Protein AF-A0A7C5NXS5-F1 (afdb_monomer)

pLDDT: mean 87.02, std 11.23, range [49.09, 97.56]

Radius of gyration: 22.2 Å; Cα contacts (8 Å, |Δi|>4): 51; chains: 1; bounding box: 44×47×60 Å

Secondary structure (DSSP, 8-state):
----SHHHHHHHHHHHHHHHHHHHHHHHHHHHHHHHSPSHHHHHHHHHHTTT----GGGEEEETTEEEEEEHHHHHHHHHHHHHHHHHHHH-TT--SPPPHHHHHHHHHHHHHHHHHHHHHHHT-

Structure (mmCIF, N/CA/C/O backbone):
data_AF-A0A7C5NXS5-F1
#
_entry.id   AF-A0A7C5NXS5-F1
#
loop_
_atom_site.group_PDB
_atom_site.id
_atom_site.type_symbol
_atom_site.label_atom_id
_atom_site.label_alt_id
_atom_site.label_comp_id
_atom_site.label_asym_id
_atom_site.label_entity_id
_atom_site.label_seq_id
_atom_site.pdbx_PDB_ins_code
_atom_site.Cartn_x
_atom_site.Cartn_y
_atom_site.Cartn_z
_atom_site.occupancy
_atom_site.B_iso_or_equiv
_atom_site.auth_seq_id
_atom_site.auth_comp_id
_atom_site.auth_asym_id
_atom_site.auth_atom_id
_atom_site.pdbx_PDB_model_num
ATOM 1 N N . MET A 1 1 ? -25.130 28.687 36.655 1.00 49.09 1 MET A N 1
ATOM 2 C CA . MET A 1 1 ? -25.558 29.403 35.433 1.00 49.09 1 MET A CA 1
ATOM 3 C C . MET A 1 1 ? -24.454 30.422 35.159 1.00 49.09 1 MET A C 1
ATOM 5 O O . MET A 1 1 ? -24.277 31.249 36.031 1.00 49.09 1 MET A O 1
ATOM 9 N N . THR A 1 2 ? -23.578 30.409 34.153 1.00 57.69 2 THR A N 1
ATOM 10 C CA . THR A 1 2 ? -23.389 29.659 32.896 1.00 57.69 2 THR A CA 1
ATOM 11 C C . THR A 1 2 ? -22.065 30.193 32.305 1.00 57.69 2 THR A C 1
ATOM 13 O O . THR A 1 2 ? -22.095 31.290 31.772 1.00 57.69 2 THR A O 1
ATOM 16 N N . ASP A 1 3 ? -20.943 29.460 32.377 1.00 57.03 3 ASP A N 1
ATOM 17 C CA . ASP A 1 3 ? -19.642 29.866 31.771 1.00 57.03 3 ASP A CA 1
ATOM 18 C C . ASP A 1 3 ? -18.969 28.732 30.958 1.00 57.03 3 ASP A C 1
ATOM 20 O O . ASP A 1 3 ? -17.757 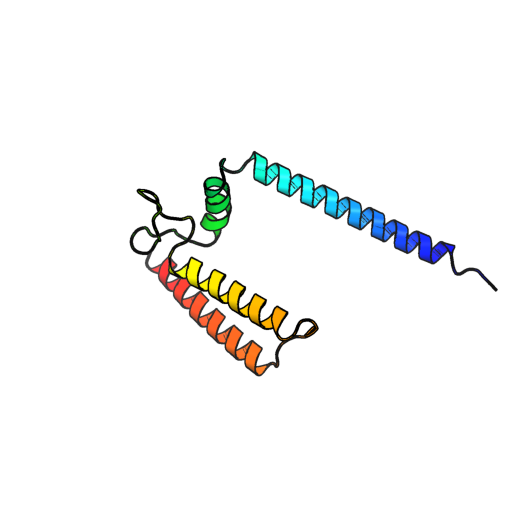28.687 30.762 1.00 57.03 3 ASP A O 1
ATOM 24 N N . LEU A 1 4 ? -19.758 27.784 30.438 1.00 61.31 4 LEU A N 1
ATOM 25 C CA . LEU A 1 4 ? -19.256 26.673 29.612 1.00 61.31 4 LEU A CA 1
ATOM 26 C C . LEU A 1 4 ? -19.162 26.882 28.070 1.00 61.31 4 LEU A C 1
ATOM 28 O O . LEU A 1 4 ? -18.753 25.925 27.411 1.00 61.31 4 LEU A O 1
ATOM 32 N N . PRO A 1 5 ? -19.474 28.036 27.427 1.00 60.88 5 PRO A N 1
ATOM 33 C CA . PRO A 1 5 ? -19.411 28.123 25.960 1.00 60.88 5 PRO A CA 1
ATOM 34 C C . PRO A 1 5 ? -18.049 28.559 25.378 1.00 60.88 5 PRO A C 1
ATOM 36 O O . PRO A 1 5 ? -17.712 28.152 24.264 1.00 60.88 5 PRO A O 1
ATOM 39 N N . GLU A 1 6 ? -17.247 29.374 26.075 1.00 63.47 6 GLU A N 1
ATOM 40 C CA . GLU A 1 6 ? -16.066 30.015 25.461 1.00 63.47 6 GLU A CA 1
ATOM 41 C C . GLU A 1 6 ? -14.826 29.099 25.417 1.00 63.47 6 GLU A C 1
ATOM 43 O O . GLU A 1 6 ? -14.160 28.977 24.383 1.00 63.47 6 GLU A O 1
ATOM 48 N N . THR A 1 7 ? -14.556 28.370 26.505 1.00 65.06 7 THR A N 1
ATOM 49 C CA . THR A 1 7 ? -13.435 27.414 26.603 1.00 65.06 7 THR A CA 1
ATOM 50 C C . THR A 1 7 ? -13.611 26.234 25.643 1.00 65.06 7 THR A C 1
ATOM 52 O O . THR A 1 7 ? -12.666 25.831 24.959 1.00 65.06 7 THR A O 1
ATOM 55 N N . GLN A 1 8 ? -14.846 25.736 25.511 1.00 64.88 8 GLN A N 1
ATOM 56 C CA . GLN A 1 8 ? -15.207 24.678 24.568 1.00 64.88 8 GLN A CA 1
ATOM 57 C C . GLN A 1 8 ? -15.047 25.134 23.105 1.00 64.88 8 GLN A C 1
ATOM 59 O O . GLN A 1 8 ? -14.559 24.370 22.270 1.00 64.88 8 GLN A O 1
ATOM 64 N N . ASN A 1 9 ? -15.394 26.386 22.786 1.00 62.59 9 ASN A N 1
ATOM 65 C CA . ASN A 1 9 ? -15.229 26.946 21.441 1.00 62.59 9 ASN A CA 1
ATOM 66 C C . ASN A 1 9 ? -13.759 27.181 21.062 1.00 62.59 9 ASN A C 1
ATOM 68 O O . ASN A 1 9 ? -13.380 26.887 19.927 1.00 62.59 9 ASN A O 1
ATOM 72 N N . ARG A 1 10 ? -12.905 27.634 21.992 1.00 63.09 10 ARG A N 1
ATOM 73 C CA . ARG A 1 10 ? -11.456 27.779 21.746 1.00 63.09 10 ARG A CA 1
ATOM 74 C C . ARG A 1 10 ? -10.778 26.440 21.453 1.00 63.09 10 ARG A C 1
ATOM 76 O O . ARG A 1 10 ? -10.019 26.352 20.491 1.00 63.09 10 ARG A O 1
ATOM 83 N N . ALA A 1 11 ? -11.101 25.389 22.211 1.00 61.94 11 ALA A N 1
ATOM 84 C CA . ALA A 1 11 ? -10.567 24.044 21.979 1.00 61.94 11 ALA A CA 1
ATOM 85 C C . ALA A 1 11 ? -11.025 23.455 20.628 1.00 61.94 11 ALA A C 1
ATOM 87 O O . ALA A 1 11 ? -10.221 22.885 19.889 1.00 61.94 11 ALA A O 1
ATOM 88 N N . ARG A 1 12 ? -12.300 23.651 20.252 1.00 63.34 12 ARG A N 1
ATOM 89 C CA . ARG A 1 12 ? -12.833 23.227 18.942 1.00 63.34 12 ARG A CA 1
ATOM 90 C C . ARG A 1 12 ? -12.240 24.025 17.776 1.00 63.34 12 ARG A C 1
ATOM 92 O O . ARG A 1 12 ? -11.960 23.440 16.734 1.00 63.34 12 ARG A O 1
ATOM 99 N N . SER A 1 13 ? -12.021 25.330 17.946 1.00 64.44 13 SER A N 1
ATOM 100 C CA . SER A 1 13 ? -11.363 26.201 16.960 1.00 64.44 13 SER A CA 1
ATOM 101 C C . SER A 1 13 ? -9.901 25.800 16.731 1.00 64.44 13 SER A C 1
ATOM 103 O O . SER A 1 13 ? -9.483 25.629 15.585 1.00 64.44 13 SER A O 1
ATOM 105 N N . ALA A 1 14 ? -9.152 25.550 17.811 1.00 67.19 14 ALA A N 1
ATOM 106 C CA . ALA A 1 14 ? -7.769 25.081 17.743 1.00 67.19 14 ALA A CA 1
ATOM 107 C C . ALA A 1 14 ? -7.660 23.714 17.039 1.00 67.19 14 ALA A C 1
ATOM 109 O O . ALA A 1 14 ? -6.824 23.540 16.152 1.00 67.19 14 ALA A O 1
ATOM 110 N N . GLY A 1 15 ? -8.559 22.772 17.354 1.00 73.69 15 GLY A N 1
ATOM 111 C CA . GLY A 1 15 ? -8.635 21.477 16.668 1.00 73.69 15 GLY A CA 1
ATOM 112 C C . GLY A 1 15 ? -9.000 21.598 15.184 1.00 73.69 15 GLY A C 1
ATOM 113 O O . GLY A 1 15 ? -8.430 20.902 14.348 1.00 73.69 15 GLY A O 1
ATOM 114 N N . ARG A 1 16 ? -9.894 22.529 14.833 1.00 81.88 16 ARG A N 1
ATOM 115 C CA . ARG A 1 16 ? -10.324 22.769 13.449 1.00 81.88 16 ARG A CA 1
ATOM 116 C C . ARG A 1 16 ? -9.232 23.428 12.602 1.00 81.88 16 ARG A C 1
ATOM 118 O O . ARG A 1 16 ? -9.059 23.040 11.452 1.00 81.88 16 ARG A O 1
ATOM 125 N N . GLY A 1 17 ? -8.463 24.364 13.161 1.00 85.62 17 GLY A N 1
ATOM 126 C CA . GLY A 1 17 ? -7.296 24.949 12.489 1.00 85.62 17 GLY A CA 1
ATOM 127 C C . GLY A 1 17 ? -6.218 23.905 12.181 1.00 85.62 17 GLY A C 1
ATOM 128 O O . GLY A 1 17 ? -5.719 23.843 11.060 1.00 85.62 17 GLY A O 1
ATOM 129 N N . TRP A 1 18 ? -5.933 23.019 13.139 1.00 90.81 18 TRP A N 1
ATOM 130 C CA . TRP A 1 18 ? -5.002 21.900 12.962 1.00 90.81 18 TRP A CA 1
ATOM 131 C C . TRP A 1 18 ? -5.470 20.903 11.891 1.00 90.81 18 TRP A C 1
ATOM 133 O O . TRP A 1 18 ? -4.692 20.502 11.029 1.00 90.81 18 TRP A O 1
ATOM 143 N N . GLN A 1 19 ? -6.757 20.544 11.897 1.00 90.88 19 GLN A N 1
ATOM 144 C CA . GLN A 1 19 ? -7.352 19.667 10.882 1.00 90.88 19 GLN A CA 1
ATOM 145 C C . GLN A 1 19 ? -7.271 20.266 9.474 1.00 90.88 19 GLN A C 1
ATOM 147 O O . GLN A 1 19 ? -6.924 19.559 8.530 1.00 90.88 19 GLN A O 1
ATOM 152 N N . ILE A 1 20 ? -7.557 21.565 9.333 1.00 93.12 20 ILE A N 1
ATOM 153 C CA . ILE A 1 20 ? -7.429 22.274 8.054 1.00 93.12 20 ILE A CA 1
ATOM 154 C C . ILE A 1 20 ? -5.964 22.288 7.610 1.00 93.12 20 ILE A C 1
ATOM 156 O O . ILE A 1 20 ? -5.685 21.971 6.458 1.00 93.12 20 ILE A O 1
ATOM 160 N N . GLY A 1 21 ? -5.031 22.575 8.523 1.00 94.25 21 GLY A N 1
ATOM 161 C CA . GLY A 1 21 ? -3.595 22.525 8.246 1.00 94.25 21 GLY A CA 1
ATOM 162 C C . GLY A 1 21 ? -3.146 21.158 7.719 1.00 94.25 21 GLY A C 1
ATOM 163 O O . GLY A 1 21 ? -2.526 21.088 6.660 1.00 94.25 21 GLY A O 1
ATOM 164 N N . ILE A 1 22 ? -3.530 20.066 8.393 1.00 95.50 22 ILE A N 1
ATOM 165 C CA . ILE A 1 22 ? -3.255 18.693 7.932 1.00 95.50 22 ILE A CA 1
ATOM 166 C C . ILE A 1 22 ? -3.863 18.444 6.550 1.00 95.50 22 ILE A C 1
ATOM 168 O O . ILE A 1 22 ? -3.190 17.897 5.678 1.00 95.50 22 ILE A O 1
ATOM 172 N N . GLY A 1 23 ? -5.118 18.846 6.338 1.00 96.44 23 GLY A N 1
ATOM 173 C CA . GLY A 1 23 ? -5.803 18.666 5.060 1.00 96.44 23 GLY A CA 1
ATOM 174 C C . GLY A 1 23 ? -5.087 19.374 3.909 1.00 96.44 23 GLY A C 1
ATOM 175 O O . GLY A 1 23 ? -4.875 18.775 2.856 1.00 96.44 23 GLY A O 1
ATOM 176 N N . VAL A 1 24 ? -4.652 20.618 4.125 1.00 96.88 24 VAL A N 1
ATOM 177 C CA . VAL A 1 24 ? -3.901 21.401 3.133 1.00 96.88 24 VAL A CA 1
ATOM 178 C C . VAL A 1 24 ? -2.562 20.743 2.813 1.00 96.88 24 VAL A C 1
ATOM 180 O O . VAL A 1 24 ? -2.237 20.574 1.639 1.00 96.88 24 VAL A O 1
ATOM 183 N N . VAL A 1 25 ? -1.806 20.323 3.830 1.00 97.06 25 VAL A N 1
ATOM 184 C CA . VAL A 1 25 ? -0.517 19.643 3.627 1.00 97.06 25 VAL A CA 1
ATOM 185 C C . VAL A 1 25 ? -0.706 18.328 2.867 1.00 97.06 25 VAL A C 1
ATOM 187 O O . VAL A 1 25 ? 0.009 18.075 1.901 1.00 97.06 25 VAL A O 1
ATOM 190 N N . ALA A 1 26 ? -1.695 17.512 3.240 1.00 96.50 26 ALA A N 1
ATOM 191 C CA . ALA A 1 26 ? -1.984 16.251 2.560 1.00 96.50 26 ALA A CA 1
ATOM 192 C C . ALA A 1 26 ? -2.352 16.459 1.081 1.00 96.50 26 ALA A C 1
ATOM 194 O O . ALA A 1 26 ? -1.860 15.734 0.213 1.00 96.50 26 ALA A O 1
ATOM 195 N N . LEU A 1 27 ? -3.169 17.473 0.777 1.00 97.44 27 LEU A N 1
ATOM 196 C CA . LEU A 1 27 ? -3.521 17.838 -0.596 1.00 97.44 27 LEU A CA 1
ATOM 197 C C . LEU A 1 27 ? -2.307 18.330 -1.387 1.00 97.44 27 LEU A C 1
ATOM 199 O O . LEU A 1 27 ? -2.119 17.901 -2.523 1.00 97.44 27 LEU A O 1
ATOM 203 N N . ALA A 1 28 ? -1.463 19.174 -0.790 1.00 97.56 28 ALA A N 1
ATOM 204 C CA . ALA A 1 28 ? -0.249 19.669 -1.432 1.00 97.56 28 ALA A CA 1
ATOM 205 C C . ALA A 1 28 ? 0.722 18.527 -1.760 1.00 97.56 28 ALA A C 1
ATOM 207 O O . ALA A 1 28 ? 1.197 18.434 -2.890 1.00 97.56 28 ALA A O 1
ATOM 208 N N . LEU A 1 29 ? 0.960 17.614 -0.812 1.00 97.06 29 LEU A N 1
ATOM 209 C CA . LEU A 1 29 ? 1.806 16.436 -1.024 1.00 97.06 29 LEU A CA 1
ATOM 210 C C . LEU A 1 29 ? 1.234 15.510 -2.101 1.00 97.06 29 LEU A C 1
ATOM 212 O O . LEU A 1 29 ? 1.974 15.036 -2.959 1.00 97.06 29 LEU A O 1
ATOM 216 N N . THR A 1 30 ? -0.082 15.288 -2.094 1.00 94.75 30 THR A N 1
ATOM 217 C CA . THR A 1 30 ? -0.755 14.460 -3.106 1.00 94.75 30 THR A CA 1
ATOM 218 C C . THR A 1 30 ? -0.663 15.100 -4.491 1.00 94.75 30 THR A C 1
ATOM 220 O O . THR A 1 30 ? -0.328 14.424 -5.461 1.00 94.75 30 THR A O 1
ATOM 223 N N . GLY A 1 31 ? -0.911 16.408 -4.594 1.00 95.75 31 GLY A N 1
ATOM 224 C CA . GLY A 1 31 ? -0.794 17.158 -5.844 1.00 95.75 31 GLY A CA 1
ATOM 225 C C . GLY A 1 31 ? 0.635 17.160 -6.381 1.00 95.75 31 GLY A C 1
ATOM 226 O O . GLY A 1 31 ? 0.846 16.904 -7.565 1.00 95.75 31 GLY A O 1
ATOM 227 N N . LEU A 1 32 ? 1.620 17.356 -5.502 1.00 96.38 32 LEU A N 1
ATOM 228 C CA . LEU A 1 32 ? 3.034 17.288 -5.855 1.00 96.38 32 LEU A CA 1
ATOM 229 C C . LEU A 1 32 ? 3.418 15.889 -6.348 1.00 96.38 32 LEU A C 1
ATOM 231 O O . LEU A 1 32 ? 4.043 15.759 -7.397 1.00 96.38 32 LEU A O 1
ATOM 235 N N . TRP A 1 33 ? 2.993 14.835 -5.647 1.00 95.19 33 TRP A N 1
ATOM 236 C CA . TRP A 1 33 ? 3.220 13.457 -6.077 1.00 95.19 33 TRP A CA 1
ATOM 237 C C . TRP A 1 33 ? 2.593 13.187 -7.449 1.00 95.19 33 TRP A C 1
ATOM 239 O O . TRP A 1 33 ? 3.249 12.621 -8.320 1.00 95.19 33 TRP A O 1
ATOM 249 N N . LEU A 1 34 ? 1.360 13.644 -7.695 1.00 93.38 34 LEU A N 1
ATOM 250 C CA . LEU A 1 34 ? 0.691 13.507 -8.993 1.00 93.38 34 LEU A CA 1
ATOM 251 C C . LEU A 1 34 ? 1.392 14.285 -10.114 1.00 93.38 34 LEU A C 1
ATOM 253 O O . LEU A 1 34 ? 1.395 13.812 -11.250 1.00 93.38 34 LEU A O 1
ATOM 257 N N . ALA A 1 35 ? 1.994 15.435 -9.817 1.00 93.75 35 ALA A N 1
ATOM 258 C CA . ALA A 1 35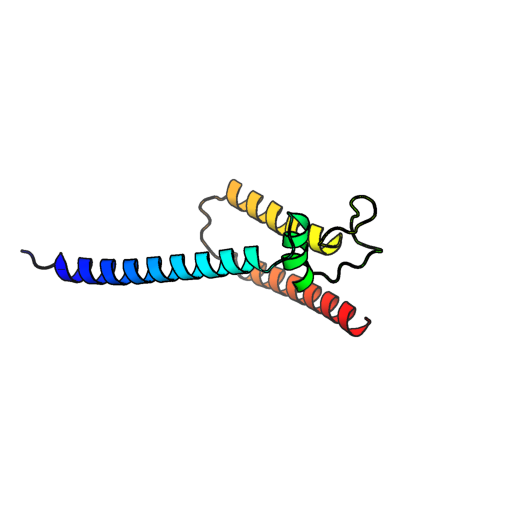 ? 2.741 16.222 -10.794 1.00 93.75 35 ALA A CA 1
ATOM 259 C C . ALA A 1 35 ? 4.115 15.611 -11.122 1.00 93.75 35 ALA A C 1
ATOM 261 O O . ALA A 1 35 ? 4.537 15.647 -12.273 1.00 93.75 35 ALA A O 1
ATOM 262 N N . LEU A 1 36 ? 4.798 15.036 -10.124 1.00 94.25 36 LEU A N 1
ATOM 263 C CA . LEU A 1 36 ? 6.171 14.533 -10.263 1.00 94.25 36 LEU A CA 1
ATOM 264 C C . LEU A 1 36 ? 6.270 13.063 -10.691 1.00 94.25 36 LEU A C 1
ATOM 266 O O . LEU A 1 36 ? 7.324 12.628 -11.145 1.00 94.25 36 LEU A O 1
ATOM 270 N N . THR A 1 37 ? 5.208 12.271 -10.539 1.00 93.00 37 THR A N 1
ATOM 271 C CA . THR A 1 37 ? 5.216 10.858 -10.957 1.00 93.00 37 THR A CA 1
ATOM 272 C C . THR A 1 37 ? 4.889 10.684 -12.444 1.00 93.00 37 THR A C 1
ATOM 274 O O . THR A 1 37 ? 4.235 11.552 -13.031 1.00 93.00 37 THR A O 1
ATOM 277 N N . PRO A 1 38 ? 5.266 9.550 -13.068 1.00 90.38 38 PRO A N 1
ATOM 278 C CA . PRO A 1 38 ? 4.978 9.278 -14.474 1.00 90.38 38 PRO A CA 1
ATOM 279 C C . PRO A 1 38 ? 3.500 9.479 -14.832 1.00 90.38 38 PRO A C 1
ATOM 281 O O . PRO A 1 38 ? 2.602 9.243 -14.019 1.00 90.38 38 PRO A O 1
ATOM 284 N N . GLY A 1 39 ? 3.247 9.968 -16.045 1.00 91.56 39 GLY A N 1
ATOM 285 C CA . GLY A 1 39 ? 1.897 10.243 -16.533 1.00 91.56 39 GLY A CA 1
ATOM 286 C C . GLY A 1 39 ? 1.064 8.978 -16.764 1.00 91.56 39 GLY A C 1
ATOM 287 O O . GLY A 1 39 ? 1.582 7.869 -16.879 1.00 91.56 39 GLY A O 1
ATOM 288 N N . GLY A 1 40 ? -0.253 9.162 -16.873 1.00 92.25 40 GLY A N 1
ATOM 289 C CA . GLY A 1 40 ? -1.202 8.086 -17.166 1.00 92.25 40 GLY A CA 1
ATOM 290 C C . GLY A 1 40 ? -1.486 7.152 -15.985 1.00 92.25 40 GLY A C 1
ATOM 291 O O . GLY A 1 40 ? -0.741 7.088 -15.011 1.00 92.25 40 GLY A O 1
ATOM 292 N N . LEU A 1 41 ? -2.586 6.397 -16.080 1.00 91.19 41 LEU A N 1
ATOM 293 C CA . LEU A 1 41 ? -3.051 5.514 -15.001 1.00 91.19 41 LEU A CA 1
ATOM 294 C C . LEU A 1 41 ? -1.986 4.488 -14.588 1.00 91.19 41 LEU A C 1
ATOM 296 O O . LEU A 1 41 ? -1.771 4.230 -13.408 1.00 91.19 41 LEU A O 1
ATOM 300 N N . LEU A 1 42 ? -1.299 3.925 -15.578 1.00 91.56 42 LEU A N 1
ATOM 301 C CA . LEU A 1 42 ? -0.308 2.874 -15.372 1.00 91.56 42 LEU A CA 1
ATOM 302 C C . LEU A 1 42 ? 1.023 3.422 -14.882 1.00 91.56 42 LEU A C 1
ATOM 304 O O . LEU A 1 42 ? 1.660 2.765 -14.076 1.00 91.56 42 LEU A O 1
ATOM 308 N N . GLY A 1 43 ? 1.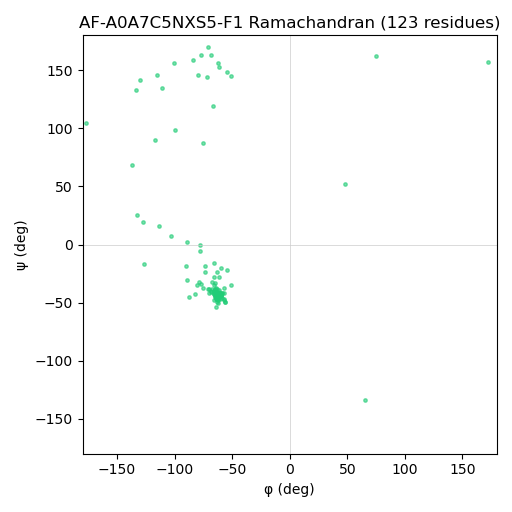398 4.640 -15.282 1.00 92.25 43 GLY A N 1
ATOM 309 C CA . GLY A 1 43 ? 2.577 5.310 -14.740 1.00 92.25 43 GLY A CA 1
ATOM 310 C C . GLY A 1 43 ? 2.420 5.627 -13.252 1.00 92.25 43 GLY A C 1
ATOM 311 O O . GLY A 1 43 ? 3.346 5.415 -12.471 1.00 92.25 43 GLY A O 1
ATOM 312 N N . LYS A 1 44 ? 1.218 6.043 -12.826 1.00 94.12 44 LYS A N 1
ATOM 313 C CA . LYS A 1 44 ? 0.896 6.191 -11.397 1.00 94.12 44 LYS A CA 1
ATOM 314 C C . LYS A 1 44 ? 0.891 4.849 -10.671 1.00 94.12 44 LYS A C 1
ATOM 316 O O . LYS A 1 44 ? 1.422 4.754 -9.570 1.00 94.12 44 LYS A O 1
ATOM 321 N N . ALA A 1 45 ? 0.315 3.816 -11.282 1.00 92.88 45 ALA A N 1
ATOM 322 C CA . ALA A 1 45 ? 0.293 2.482 -10.694 1.00 92.88 45 ALA A CA 1
ATOM 323 C C . ALA A 1 45 ? 1.705 1.883 -10.563 1.00 92.88 45 ALA A C 1
ATOM 325 O O . ALA A 1 45 ? 2.004 1.282 -9.536 1.00 92.88 45 ALA A O 1
ATOM 326 N N . ASP A 1 46 ? 2.588 2.110 -11.537 1.00 92.94 46 ASP A N 1
ATOM 327 C CA . ASP A 1 46 ? 4.003 1.729 -11.488 1.00 92.94 46 ASP A CA 1
ATOM 328 C C . ASP A 1 46 ? 4.742 2.488 -10.377 1.00 92.94 46 ASP A C 1
ATOM 330 O O . ASP A 1 46 ? 5.476 1.880 -9.600 1.00 92.94 46 ASP A O 1
ATOM 334 N N . ALA A 1 47 ? 4.482 3.791 -10.222 1.00 92.69 47 ALA A N 1
ATOM 335 C CA . ALA A 1 47 ? 5.066 4.603 -9.153 1.00 92.69 47 ALA A CA 1
ATOM 336 C C . ALA A 1 47 ? 4.659 4.153 -7.738 1.00 92.69 47 ALA A C 1
ATOM 338 O O . ALA A 1 47 ? 5.380 4.421 -6.781 1.00 92.69 47 ALA A O 1
ATOM 339 N N . ILE A 1 48 ? 3.521 3.471 -7.589 1.00 92.00 48 ILE A N 1
ATOM 340 C CA . ILE A 1 48 ? 3.113 2.847 -6.322 1.00 92.00 48 ILE A CA 1
ATOM 341 C C . ILE A 1 48 ? 3.689 1.426 -6.222 1.00 92.00 48 ILE A C 1
ATOM 343 O O . ILE A 1 48 ? 4.224 1.036 -5.185 1.00 92.00 48 ILE A O 1
ATOM 347 N N . GLY A 1 49 ? 3.586 0.647 -7.301 1.00 90.06 49 GLY A N 1
ATOM 348 C CA . GLY A 1 49 ? 3.937 -0.771 -7.343 1.00 90.06 49 GLY A CA 1
ATOM 349 C C . GLY A 1 49 ? 5.430 -1.051 -7.188 1.00 90.06 49 GLY A C 1
ATOM 350 O O . GLY A 1 49 ? 5.784 -2.053 -6.564 1.00 90.06 49 GLY A O 1
ATOM 351 N N . TYR A 1 50 ? 6.303 -0.159 -7.676 1.00 87.69 50 TYR A N 1
ATOM 352 C CA . TYR A 1 50 ? 7.756 -0.375 -7.629 1.00 87.69 50 TYR A CA 1
ATOM 353 C C . TYR A 1 50 ? 8.299 -0.507 -6.197 1.00 87.69 50 TYR A C 1
ATOM 355 O O . TYR A 1 50 ? 9.296 -1.189 -5.980 1.00 87.69 50 TYR A O 1
ATOM 363 N N . ALA A 1 51 ? 7.636 0.110 -5.211 1.00 87.25 51 ALA A N 1
ATOM 364 C CA . ALA A 1 51 ? 8.062 0.068 -3.814 1.00 87.25 51 ALA A CA 1
ATOM 365 C C . ALA A 1 51 ? 7.800 -1.291 -3.139 1.00 87.25 51 ALA A C 1
ATOM 367 O O . ALA A 1 51 ? 8.374 -1.580 -2.092 1.00 87.25 51 ALA A O 1
ATOM 368 N N . VAL A 1 52 ? 6.911 -2.115 -3.707 1.00 87.81 52 VAL A N 1
ATOM 369 C CA . VAL A 1 52 ? 6.413 -3.346 -3.065 1.00 87.81 52 VAL A CA 1
ATOM 370 C C . VAL A 1 52 ? 6.573 -4.595 -3.928 1.00 87.81 52 VAL A C 1
ATOM 372 O O . VAL A 1 52 ? 6.480 -5.711 -3.418 1.00 87.81 52 VAL A O 1
ATOM 375 N N . CYS A 1 53 ? 6.791 -4.442 -5.234 1.00 90.00 53 CYS A N 1
ATOM 376 C CA . CYS A 1 53 ? 6.898 -5.551 -6.165 1.00 90.00 53 CYS A CA 1
ATOM 377 C C . CYS A 1 53 ? 8.100 -5.381 -7.086 1.00 90.00 53 CYS A C 1
ATOM 379 O O . CYS A 1 53 ? 8.275 -4.348 -7.721 1.00 90.00 53 CYS A O 1
ATOM 381 N N . HIS A 1 54 ? 8.869 -6.457 -7.238 1.00 86.69 54 HIS A N 1
ATOM 382 C CA . HIS A 1 54 ? 9.996 -6.497 -8.165 1.00 86.69 54 HIS A CA 1
ATOM 383 C C . HIS A 1 54 ? 9.581 -6.688 -9.638 1.00 86.69 54 HIS A C 1
ATOM 385 O O . HIS A 1 54 ? 10.430 -6.672 -10.516 1.00 86.69 54 HIS A O 1
ATOM 391 N N . ARG A 1 55 ? 8.283 -6.902 -9.922 1.00 88.31 55 ARG A N 1
ATOM 392 C CA . ARG A 1 55 ? 7.727 -7.058 -11.285 1.00 88.31 55 ARG A CA 1
ATOM 393 C C . ARG A 1 55 ? 8.524 -8.044 -12.159 1.00 88.31 55 ARG A C 1
ATOM 395 O O . ARG A 1 55 ? 8.916 -7.744 -13.279 1.00 88.31 55 ARG A O 1
ATOM 402 N N . ILE A 1 56 ? 8.758 -9.249 -11.633 1.00 88.88 56 ILE A N 1
ATOM 403 C CA . ILE A 1 56 ? 9.449 -10.313 -12.378 1.00 88.88 56 ILE A CA 1
ATOM 404 C C . ILE A 1 56 ? 8.580 -10.754 -13.550 1.00 88.88 56 ILE A C 1
ATOM 406 O O . ILE A 1 56 ? 7.470 -11.251 -13.333 1.00 88.88 56 ILE A O 1
ATOM 410 N N . ASP A 1 57 ? 9.103 -10.598 -14.761 1.00 90.31 57 ASP A N 1
ATOM 411 C CA . ASP A 1 57 ? 8.356 -10.775 -16.004 1.00 90.31 57 ASP A CA 1
ATOM 412 C C . ASP A 1 57 ? 7.710 -12.167 -16.106 1.00 90.31 57 ASP A C 1
ATOM 414 O O . ASP A 1 57 ? 6.493 -12.266 -16.220 1.00 90.31 57 ASP A O 1
ATOM 418 N N . LEU A 1 58 ? 8.480 -13.236 -15.855 1.00 90.69 58 LEU A N 1
ATOM 419 C CA . LEU A 1 58 ? 8.034 -14.640 -15.933 1.00 90.69 58 LEU A CA 1
ATOM 420 C C . LEU A 1 58 ? 6.791 -14.982 -15.079 1.00 90.69 58 LEU A C 1
ATOM 422 O O . LEU A 1 58 ? 6.122 -15.982 -15.320 1.00 90.69 58 LEU A O 1
ATOM 426 N N . ARG A 1 59 ? 6.488 -14.188 -14.044 1.00 89.88 59 ARG A N 1
ATOM 427 C CA . ARG A 1 59 ? 5.368 -14.419 -13.108 1.00 89.88 59 ARG A CA 1
ATOM 428 C C . ARG A 1 59 ? 4.451 -13.207 -12.953 1.00 89.88 59 ARG A C 1
ATOM 430 O O . ARG A 1 59 ? 3.753 -13.071 -11.941 1.00 89.88 59 ARG A O 1
ATOM 437 N N . SER A 1 60 ? 4.496 -12.292 -13.910 1.00 93.81 60 SER A N 1
ATOM 438 C CA . SER A 1 60 ? 3.622 -11.126 -13.958 1.00 93.81 60 SER A CA 1
ATOM 439 C C . SER A 1 60 ? 2.477 -11.354 -14.933 1.00 93.81 60 SER A C 1
ATOM 441 O O . SER A 1 60 ? 2.555 -12.195 -15.819 1.00 93.81 60 SER A O 1
ATOM 443 N N . PHE A 1 61 ? 1.381 -10.631 -14.728 1.00 93.62 61 PHE A N 1
ATOM 444 C CA . PHE A 1 61 ? 0.344 -10.529 -15.748 1.00 93.62 61 PHE A CA 1
ATOM 445 C C . PHE A 1 61 ? 0.782 -9.508 -16.790 1.00 93.62 61 PHE A C 1
ATOM 447 O O . PHE A 1 61 ? 1.384 -8.498 -16.422 1.00 93.62 61 PHE A O 1
ATOM 454 N N . HIS A 1 62 ? 0.424 -9.717 -18.052 1.00 94.69 62 HIS A N 1
ATOM 455 C CA . HIS A 1 62 ? 0.784 -8.814 -19.143 1.00 94.69 62 HIS A CA 1
ATOM 456 C C . HIS A 1 62 ? -0.452 -8.171 -19.759 1.00 94.69 62 HIS A C 1
ATOM 458 O O . HIS A 1 62 ? -1.520 -8.776 -19.844 1.00 94.69 62 HIS A O 1
ATOM 464 N N . LEU A 1 63 ? -0.301 -6.920 -20.187 1.00 93.38 63 LEU A N 1
ATOM 465 C CA . LEU A 1 63 ? -1.276 -6.215 -21.008 1.00 93.38 63 LEU A CA 1
ATOM 466 C C . LEU A 1 63 ? -0.624 -5.890 -22.356 1.00 93.38 63 LEU A C 1
ATOM 468 O O . LEU A 1 63 ? 0.011 -4.846 -22.506 1.00 93.38 63 LEU A O 1
ATOM 472 N N . GLY A 1 64 ? -0.753 -6.806 -23.318 1.00 92.75 64 GLY A N 1
ATOM 473 C CA . GLY A 1 64 ? 0.077 -6.794 -24.526 1.00 92.75 64 GLY A CA 1
ATOM 474 C C . GLY A 1 64 ? 1.538 -7.062 -24.163 1.00 92.75 64 GLY A C 1
ATOM 475 O O . GLY A 1 64 ? 1.815 -7.926 -23.340 1.00 92.75 64 GLY A O 1
ATOM 476 N N . GLU A 1 65 ? 2.458 -6.267 -24.702 1.00 89.62 65 GLU A N 1
ATOM 477 C CA . GLU A 1 65 ? 3.910 -6.439 -24.507 1.00 89.62 65 GLU A CA 1
ATOM 478 C C . GLU A 1 65 ? 4.444 -5.935 -23.156 1.00 89.62 65 GLU A C 1
ATOM 480 O O . GLU A 1 65 ? 5.643 -5.998 -22.894 1.00 89.62 65 GLU A O 1
ATOM 485 N N . ARG A 1 66 ? 3.590 -5.384 -22.283 1.00 90.31 66 ARG A N 1
ATOM 486 C CA . ARG A 1 66 ? 4.032 -4.858 -20.983 1.00 90.31 66 ARG A CA 1
ATOM 487 C C . ARG A 1 66 ? 3.525 -5.709 -19.826 1.00 90.31 66 ARG A C 1
ATOM 489 O O . ARG A 1 66 ? 2.330 -5.989 -19.736 1.00 90.31 66 ARG A O 1
ATOM 496 N N . ALA A 1 67 ? 4.398 -6.007 -18.868 1.00 93.44 67 ALA A N 1
ATOM 497 C CA . ALA A 1 67 ? 3.978 -6.519 -17.566 1.00 93.44 67 ALA A CA 1
ATOM 498 C C . ALA A 1 67 ? 3.076 -5.494 -16.845 1.00 93.44 67 ALA A C 1
ATOM 500 O O . ALA A 1 67 ? 3.179 -4.289 -17.073 1.00 93.44 67 ALA A O 1
ATOM 501 N N . LEU A 1 68 ? 2.185 -5.933 -15.966 1.00 94.12 68 LEU A N 1
ATOM 502 C CA . LEU A 1 68 ? 1.424 -5.060 -15.075 1.00 94.12 68 LEU A CA 1
ATOM 503 C C . LEU A 1 68 ? 2.296 -4.581 -13.896 1.00 94.12 68 LEU A C 1
ATOM 505 O O . LEU A 1 68 ? 3.326 -5.194 -13.614 1.00 94.12 68 LEU A O 1
ATOM 509 N N . PRO A 1 69 ? 1.889 -3.512 -13.181 1.00 92.88 69 PRO A N 1
ATOM 510 C CA . PRO A 1 69 ? 2.669 -2.933 -12.078 1.00 92.88 69 PRO A CA 1
ATOM 511 C C . PRO A 1 69 ? 2.963 -3.894 -10.913 1.00 92.88 69 PRO A C 1
ATOM 513 O O . PRO A 1 69 ? 3.871 -3.654 -10.122 1.00 92.88 69 PRO A O 1
ATOM 516 N N . LEU A 1 70 ? 2.188 -4.976 -10.787 1.00 93.75 70 LEU A N 1
ATOM 517 C CA . LEU A 1 70 ? 2.327 -6.004 -9.759 1.00 93.75 70 LEU A CA 1
ATOM 518 C C . LEU A 1 70 ? 2.345 -7.393 -10.407 1.00 93.75 70 LEU A C 1
ATOM 520 O O . LEU A 1 70 ? 1.578 -7.671 -11.329 1.00 93.75 70 LEU A O 1
ATOM 524 N N . CYS A 1 71 ? 3.176 -8.293 -9.877 1.00 92.81 71 CYS A N 1
ATOM 525 C CA . CYS A 1 71 ? 3.189 -9.691 -10.301 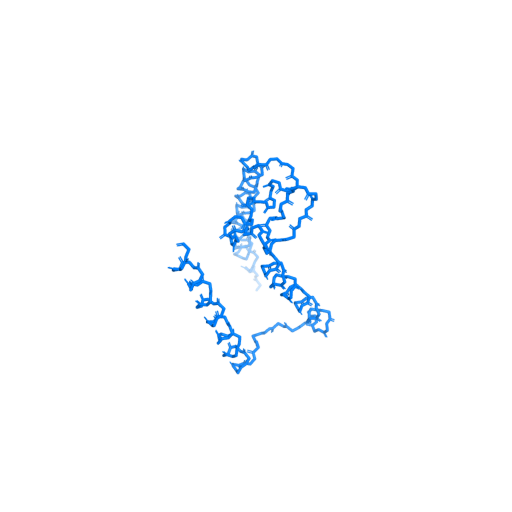1.00 92.81 71 CYS A CA 1
ATOM 526 C C . CYS A 1 71 ? 1.933 -10.443 -9.822 1.00 92.81 71 CYS A C 1
ATOM 528 O O . CYS A 1 71 ? 1.173 -9.947 -8.978 1.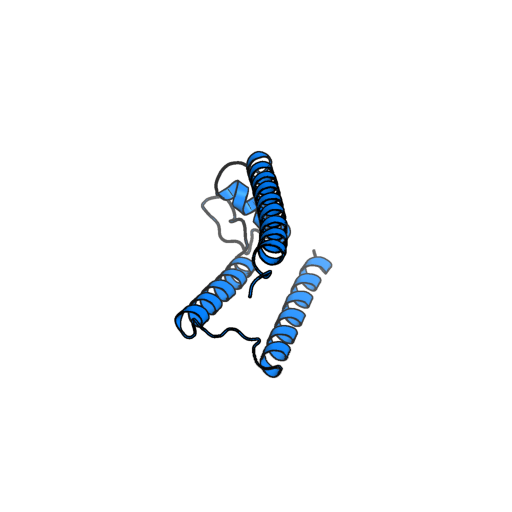00 92.81 71 CYS A O 1
ATOM 530 N N . ALA A 1 72 ? 1.728 -11.669 -10.313 1.00 92.38 72 ALA A N 1
ATOM 531 C CA . ALA A 1 72 ? 0.556 -12.474 -9.966 1.00 92.38 72 ALA A CA 1
ATOM 532 C C . ALA A 1 72 ? 0.417 -12.700 -8.447 1.00 92.38 72 ALA A C 1
ATOM 534 O O . ALA A 1 72 ? -0.682 -12.606 -7.899 1.00 92.38 72 ALA A O 1
ATOM 535 N N . ARG A 1 73 ? 1.541 -12.894 -7.740 1.00 89.69 73 ARG A N 1
ATOM 536 C CA . ARG A 1 73 ? 1.575 -13.065 -6.278 1.00 89.69 73 ARG A CA 1
ATOM 537 C C . ARG A 1 73 ? 1.096 -11.822 -5.527 1.00 89.69 73 ARG A C 1
ATOM 539 O O . ARG A 1 73 ? 0.214 -11.925 -4.677 1.00 89.69 73 ARG A O 1
ATOM 546 N N . CYS A 1 74 ? 1.686 -10.658 -5.811 1.00 91.25 74 CYS A N 1
ATOM 547 C CA . CYS A 1 74 ? 1.335 -9.410 -5.126 1.00 91.25 74 CYS A CA 1
ATOM 548 C C . CYS A 1 74 ? -0.119 -9.026 -5.420 1.00 91.25 74 CYS A C 1
ATOM 550 O O . CYS A 1 74 ? -0.853 -8.658 -4.507 1.00 91.25 74 CYS A O 1
ATOM 552 N N . THR A 1 75 ? -0.553 -9.205 -6.670 1.00 93.75 75 THR A N 1
ATOM 553 C CA . THR A 1 75 ? -1.948 -9.000 -7.076 1.00 93.75 75 THR A CA 1
ATOM 554 C C . THR A 1 75 ? -2.897 -9.879 -6.259 1.00 93.75 75 THR A C 1
ATOM 556 O O . THR A 1 75 ? -3.858 -9.370 -5.688 1.00 93.75 75 THR A O 1
ATOM 559 N N . GLY A 1 76 ? -2.596 -11.175 -6.119 1.00 92.94 76 GLY A N 1
ATOM 560 C CA . GLY A 1 76 ? -3.392 -12.097 -5.306 1.00 92.94 76 GLY A CA 1
ATOM 561 C C . GLY A 1 76 ? -3.463 -11.703 -3.828 1.00 92.94 76 GLY A C 1
ATOM 562 O O . GLY A 1 76 ? -4.542 -11.737 -3.240 1.00 92.94 76 GLY A O 1
ATOM 563 N N . MET A 1 77 ? -2.347 -11.266 -3.234 1.00 91.81 77 MET A N 1
ATOM 564 C CA . MET A 1 77 ? -2.304 -10.829 -1.833 1.00 91.81 77 MET A CA 1
ATOM 565 C C . MET A 1 77 ? -3.201 -9.609 -1.584 1.00 91.81 77 MET A C 1
ATOM 567 O O . MET A 1 77 ? -4.031 -9.629 -0.674 1.00 91.81 77 MET A O 1
ATOM 571 N N . TYR A 1 78 ? -3.069 -8.560 -2.403 1.00 92.69 78 TYR A N 1
ATOM 572 C CA . TYR A 1 78 ? -3.868 -7.344 -2.241 1.00 92.69 78 TYR A CA 1
ATOM 573 C C . TYR A 1 78 ? -5.346 -7.579 -2.557 1.00 92.69 78 TYR A C 1
ATOM 575 O O . TYR A 1 78 ? -6.204 -7.097 -1.821 1.00 92.69 78 TYR A O 1
ATOM 583 N N . LEU A 1 79 ? -5.663 -8.363 -3.593 1.00 95.50 79 LEU A N 1
ATOM 584 C CA . LEU A 1 79 ? -7.048 -8.738 -3.887 1.00 95.50 79 LEU A CA 1
ATOM 585 C C . LEU A 1 79 ? -7.655 -9.576 -2.761 1.00 95.50 79 LEU A C 1
ATOM 587 O O . LEU A 1 79 ? -8.780 -9.307 -2.353 1.00 95.50 79 LEU A O 1
ATOM 591 N N . GLY A 1 80 ? -6.918 -10.539 -2.205 1.00 94.88 80 GLY A N 1
ATOM 592 C CA . GLY A 1 80 ? -7.369 -11.328 -1.058 1.00 94.88 80 GLY A CA 1
ATOM 593 C C . GLY A 1 80 ? -7.670 -10.458 0.166 1.00 94.88 80 GLY A C 1
ATOM 594 O O . GLY A 1 80 ? -8.716 -10.621 0.800 1.00 94.88 80 GLY A O 1
ATOM 595 N N . ALA A 1 81 ? -6.806 -9.483 0.464 1.00 92.44 81 ALA A N 1
ATOM 596 C CA . ALA A 1 81 ? -7.026 -8.509 1.533 1.00 92.44 81 ALA A CA 1
ATOM 597 C C . ALA A 1 81 ? -8.264 -7.631 1.275 1.00 92.44 81 ALA A C 1
ATOM 599 O O . ALA A 1 81 ? -9.087 -7.444 2.171 1.00 92.44 81 ALA A O 1
ATOM 600 N N . LEU A 1 82 ? -8.443 -7.143 0.044 1.00 95.62 82 LEU A N 1
ATOM 601 C CA . LEU A 1 82 ? -9.601 -6.330 -0.336 1.00 95.62 82 LEU A CA 1
ATOM 602 C C . LEU A 1 82 ? -10.909 -7.124 -0.265 1.00 95.62 82 LEU A C 1
ATOM 604 O O . LEU A 1 82 ? -11.875 -6.656 0.333 1.00 95.62 82 LEU A O 1
ATOM 608 N N . VAL A 1 83 ? -10.942 -8.332 -0.831 1.00 96.69 83 VAL A N 1
ATOM 609 C CA . VAL A 1 83 ? -12.130 -9.197 -0.843 1.00 96.69 83 VAL A CA 1
ATOM 610 C C . VAL A 1 83 ? -12.512 -9.606 0.574 1.00 96.69 83 VAL A C 1
ATOM 612 O O . VAL A 1 83 ? -13.679 -9.495 0.944 1.00 96.69 83 VAL A O 1
ATOM 615 N N . SER A 1 84 ? -11.547 -10.037 1.392 1.00 91.25 84 SER A N 1
ATOM 616 C CA . SER A 1 84 ? -11.821 -10.400 2.787 1.00 91.25 84 SER A CA 1
ATOM 617 C C . SER A 1 84 ? -12.282 -9.194 3.608 1.00 91.25 84 SER A C 1
ATOM 619 O O . SER A 1 84 ? -13.283 -9.296 4.315 1.00 91.25 84 SER A O 1
ATOM 621 N N . GLY A 1 85 ? -11.626 -8.038 3.472 1.00 90.38 85 GLY A N 1
ATOM 622 C CA . GLY A 1 85 ? -12.020 -6.802 4.147 1.00 90.38 85 GLY A CA 1
ATOM 623 C C . GLY A 1 85 ? -13.429 -6.353 3.761 1.00 90.38 85 GLY A C 1
ATOM 624 O O . GLY A 1 85 ? -14.254 -6.088 4.635 1.00 90.38 85 GLY A O 1
ATOM 625 N N . PHE A 1 86 ? -13.745 -6.354 2.465 1.00 93.75 86 PHE A N 1
ATOM 626 C CA . PHE A 1 86 ? -15.076 -6.013 1.965 1.00 93.75 86 PHE A CA 1
ATOM 627 C C . PHE A 1 86 ? -16.135 -7.004 2.455 1.00 93.75 86 PHE A C 1
ATOM 629 O O . PHE A 1 86 ? -17.187 -6.598 2.948 1.00 93.75 86 PHE A O 1
ATOM 636 N N . TYR A 1 87 ? -15.835 -8.304 2.412 1.00 93.94 87 TYR A N 1
ATOM 637 C CA . TYR A 1 87 ? -16.708 -9.343 2.949 1.00 93.94 87 TYR A CA 1
ATOM 638 C C . TYR A 1 87 ? -17.016 -9.121 4.437 1.00 93.94 87 TYR A C 1
ATOM 640 O O . TYR A 1 87 ? -18.182 -9.152 4.839 1.00 93.94 87 TYR A O 1
ATOM 648 N N . TYR A 1 88 ? -16.001 -8.841 5.259 1.00 89.88 88 TYR A N 1
ATOM 649 C CA . TYR A 1 88 ? -16.196 -8.557 6.682 1.00 89.88 88 TYR A CA 1
ATOM 650 C C . TYR A 1 88 ? -16.973 -7.264 6.921 1.00 89.88 88 TYR A C 1
ATOM 652 O O . TYR A 1 88 ? -17.877 -7.258 7.756 1.00 89.88 88 TYR A O 1
ATOM 660 N N . GLN A 1 89 ? -16.684 -6.200 6.171 1.00 90.19 89 GLN A N 1
ATOM 661 C CA . GLN A 1 89 ? -17.381 -4.920 6.289 1.00 90.19 89 GLN A CA 1
ATOM 662 C C . GLN A 1 89 ? -18.868 -5.044 5.924 1.00 90.19 89 GLN A C 1
ATOM 664 O O . GLN A 1 89 ? -19.711 -4.452 6.597 1.00 90.19 89 GLN A O 1
ATOM 669 N N . LEU A 1 90 ? -19.206 -5.848 4.909 1.00 93.38 90 LEU A N 1
ATOM 670 C CA . LEU A 1 90 ? -20.593 -6.131 4.529 1.00 93.38 90 LEU A CA 1
ATOM 671 C C . LEU A 1 90 ? -21.319 -7.001 5.562 1.00 93.38 90 LEU A C 1
ATOM 673 O O . LEU A 1 90 ? -22.481 -6.756 5.876 1.00 93.38 90 LEU A O 1
ATOM 677 N N . ARG A 1 91 ? -20.652 -8.029 6.099 1.00 91.75 91 ARG A N 1
ATOM 678 C CA . ARG A 1 91 ? -21.262 -8.955 7.066 1.00 91.75 91 ARG A CA 1
ATOM 679 C C . ARG A 1 91 ? -21.377 -8.367 8.466 1.00 91.75 91 ARG A C 1
ATOM 681 O O . ARG A 1 91 ? -22.307 -8.708 9.192 1.00 91.75 91 ARG A O 1
ATOM 688 N N . ARG A 1 92 ? -20.415 -7.540 8.874 1.00 87.62 92 ARG A N 1
ATOM 689 C CA . ARG A 1 92 ? -20.315 -6.979 10.225 1.00 87.62 92 ARG A CA 1
ATOM 690 C C . ARG A 1 92 ? -19.940 -5.495 10.182 1.00 87.62 92 ARG A C 1
ATOM 692 O O . ARG A 1 92 ? -18.879 -5.115 10.672 1.00 87.62 92 ARG A O 1
ATOM 699 N N . PRO A 1 93 ? -20.839 -4.624 9.690 1.00 83.19 93 PRO A N 1
ATOM 700 C CA . PRO A 1 93 ? -20.529 -3.215 9.448 1.00 83.19 93 PRO A CA 1
ATOM 701 C C . PRO A 1 93 ? -20.225 -2.397 10.709 1.00 83.19 93 PRO A C 1
ATOM 703 O O . PRO A 1 93 ? -19.683 -1.300 10.615 1.00 83.19 93 PRO A O 1
ATOM 706 N N . ARG A 1 94 ? -20.580 -2.922 11.888 1.00 81.94 94 ARG A N 1
ATOM 707 C CA . ARG A 1 94 ? -20.349 -2.297 13.199 1.00 81.94 94 ARG A CA 1
ATOM 708 C C . ARG A 1 94 ? -19.360 -3.069 14.073 1.00 81.94 94 ARG A C 1
ATOM 710 O O . ARG A 1 94 ? -19.315 -2.849 15.279 1.00 81.94 94 ARG A O 1
ATOM 717 N N . ALA A 1 95 ? -18.589 -3.993 13.497 1.00 79.12 95 ALA A N 1
ATOM 718 C CA . ALA A 1 95 ? -17.500 -4.637 14.220 1.00 79.12 95 ALA A CA 1
ATOM 719 C C . ALA A 1 95 ? -16.322 -3.658 14.347 1.00 79.12 95 ALA A C 1
ATOM 721 O O . ALA A 1 95 ? -15.426 -3.633 13.512 1.00 79.12 95 ALA A O 1
ATOM 722 N N . ALA A 1 96 ? -16.347 -2.836 15.395 1.00 70.38 96 ALA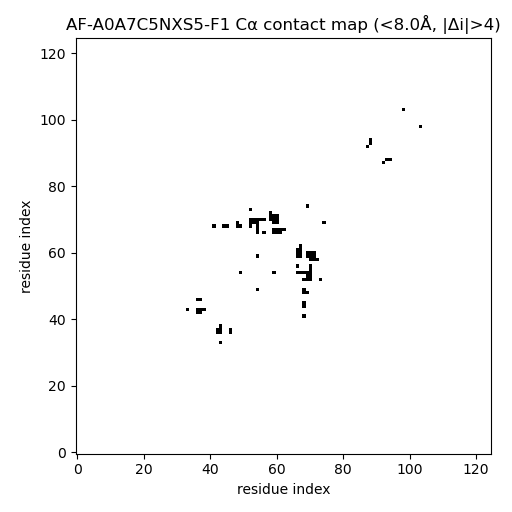 A N 1
ATOM 723 C CA . ALA A 1 96 ? -15.231 -1.991 15.796 1.00 70.38 96 ALA A CA 1
ATOM 724 C C . ALA A 1 96 ? -14.502 -2.674 16.961 1.00 70.38 96 ALA A C 1
ATOM 726 O O . ALA A 1 96 ? -14.953 -2.630 18.103 1.00 70.38 96 ALA A O 1
ATOM 727 N N . GLY A 1 97 ? -13.409 -3.374 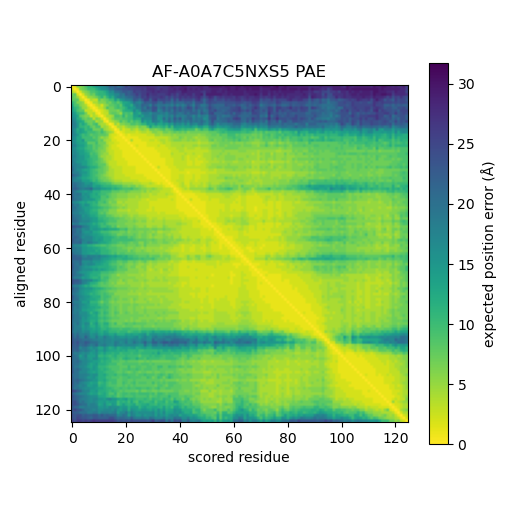16.668 1.00 80.88 97 GLY A N 1
ATOM 728 C CA . GLY A 1 97 ? -12.606 -4.059 17.678 1.00 80.88 97 GLY A CA 1
ATOM 729 C C . GLY A 1 97 ? -11.524 -4.933 17.057 1.00 80.88 97 GLY A C 1
ATOM 730 O O . GLY A 1 97 ? -11.633 -5.348 15.904 1.00 80.88 97 GLY A O 1
ATOM 731 N N . TYR A 1 98 ? -10.472 -5.213 17.824 1.00 82.75 98 TYR A N 1
ATOM 732 C CA . TYR A 1 98 ? -9.427 -6.136 17.393 1.00 82.75 98 TYR A CA 1
ATOM 733 C C . TYR A 1 98 ? -9.941 -7.582 17.415 1.00 82.75 98 TYR A C 1
ATOM 735 O O . TYR A 1 98 ? -10.703 -7.945 18.319 1.00 82.75 98 TYR A O 1
ATOM 743 N N . PRO A 1 99 ? -9.524 -8.430 16.458 1.00 85.19 99 PRO A N 1
ATOM 744 C CA . PRO A 1 99 ? -9.836 -9.848 16.522 1.00 85.19 99 PRO A CA 1
ATOM 745 C C . PRO A 1 99 ? -9.197 -10.480 17.776 1.00 85.19 99 PRO A C 1
ATOM 747 O O . PRO A 1 99 ? -8.212 -9.956 18.306 1.00 85.19 99 PRO A O 1
ATOM 750 N N . PRO A 1 100 ? -9.740 -11.604 18.280 1.00 91.44 100 PRO A N 1
ATOM 751 C CA . PRO A 1 100 ? -9.189 -12.294 19.443 1.00 91.44 100 PRO A CA 1
ATOM 752 C C . PRO A 1 100 ? -7.704 -12.629 19.247 1.00 91.44 100 PRO A C 1
ATOM 754 O O . PRO A 1 100 ? -7.262 -12.919 18.133 1.00 91.44 100 PRO A O 1
ATOM 757 N N . ARG A 1 101 ? -6.938 -12.640 20.348 1.00 94.12 101 ARG A N 1
ATOM 758 C CA . ARG A 1 101 ? -5.470 -12.815 20.340 1.00 94.12 101 ARG A CA 1
ATOM 759 C C . ARG A 1 101 ? -5.003 -14.028 19.532 1.00 94.12 101 ARG A C 1
ATOM 761 O O . ARG A 1 101 ? -3.981 -13.940 18.868 1.00 94.12 101 ARG A O 1
ATOM 768 N N . ALA A 1 102 ? -5.760 -15.125 19.534 1.00 95.75 102 ALA A N 1
ATOM 769 C CA . ALA A 1 102 ? -5.453 -16.311 18.733 1.00 95.75 102 ALA A CA 1
ATOM 770 C C . ALA A 1 102 ? -5.404 -16.022 17.222 1.00 95.75 102 ALA A C 1
ATOM 772 O O . ALA A 1 102 ? -4.477 -16.455 16.544 1.00 95.75 102 ALA A O 1
ATOM 773 N N . ILE A 1 103 ? -6.355 -15.237 16.703 1.00 92.62 103 ILE A N 1
ATOM 774 C CA . ILE A 1 103 ? -6.378 -14.832 15.291 1.00 92.62 103 ILE A CA 1
ATOM 775 C C . ILE A 1 103 ? -5.221 -13.877 14.999 1.00 92.62 103 ILE A C 1
ATOM 777 O O . ILE A 1 103 ? -4.564 -14.025 13.975 1.00 92.62 103 ILE A O 1
ATOM 781 N N . LEU A 1 104 ? -4.927 -12.937 15.904 1.00 93.69 104 LEU A N 1
ATOM 782 C CA . LEU A 1 104 ? -3.765 -12.054 15.758 1.00 93.69 104 LEU A CA 1
ATOM 783 C C . LEU A 1 104 ? -2.450 -12.842 15.719 1.00 93.69 104 LEU A C 1
ATOM 785 O O . LEU A 1 104 ? -1.604 -12.553 14.881 1.00 93.69 104 LEU A O 1
ATOM 789 N N . MET A 1 105 ? -2.290 -13.858 16.573 1.00 96.88 105 MET A N 1
ATOM 790 C CA . MET A 1 105 ? -1.114 -14.734 16.559 1.00 96.88 105 MET A CA 1
ATOM 791 C C . MET A 1 105 ? -1.017 -15.524 15.251 1.00 96.88 105 MET A C 1
ATOM 793 O O . MET A 1 105 ? 0.058 -15.580 14.661 1.00 96.88 105 MET A O 1
ATOM 797 N N . ALA A 1 106 ? -2.129 -16.079 14.760 1.00 95.81 106 ALA A N 1
ATOM 798 C CA . ALA A 1 106 ? -2.159 -16.791 13.484 1.00 95.81 106 ALA A CA 1
ATOM 799 C C . ALA A 1 106 ? -1.803 -15.871 12.301 1.00 95.81 106 ALA A C 1
ATOM 801 O O . ALA A 1 106 ? -0.935 -16.209 11.500 1.00 95.81 106 ALA A O 1
ATOM 802 N N . LEU A 1 107 ? -2.404 -14.677 12.223 1.00 92.06 107 LEU A N 1
ATOM 803 C CA . LEU A 1 107 ? -2.077 -13.669 11.207 1.00 92.06 107 LEU A CA 1
ATOM 804 C C . LEU A 1 107 ? -0.619 -13.205 11.310 1.00 92.06 107 LEU A C 1
ATOM 806 O O . LEU A 1 107 ? 0.041 -13.022 10.285 1.00 92.06 107 LEU A O 1
ATOM 810 N N . GLY A 1 108 ? -0.105 -13.051 12.532 1.00 95.31 108 GLY A N 1
ATOM 811 C CA . GLY A 1 108 ? 1.291 -12.718 12.799 1.00 95.31 108 GLY A CA 1
ATOM 812 C C . GLY A 1 108 ? 2.242 -13.798 12.288 1.00 95.31 108 GLY A C 1
ATOM 813 O O . GLY A 1 108 ? 3.203 -13.481 11.593 1.00 95.31 108 GLY A O 1
ATOM 814 N N . LEU A 1 109 ? 1.935 -15.072 12.542 1.00 97.00 109 LEU A N 1
ATOM 815 C CA . LEU A 1 109 ? 2.706 -16.202 12.027 1.00 97.00 109 LEU A CA 1
ATOM 816 C C . LEU A 1 109 ? 2.683 -16.251 10.494 1.00 97.00 109 LEU A C 1
ATOM 818 O O . LEU A 1 109 ? 3.737 -16.364 9.874 1.00 97.00 109 LEU A O 1
ATOM 822 N N . CYS A 1 110 ? 1.510 -16.111 9.868 1.00 93.38 110 CYS A N 1
ATOM 823 C CA . CYS A 1 110 ? 1.404 -16.057 8.407 1.00 93.38 110 CYS A CA 1
ATOM 824 C C . CYS A 1 110 ? 2.217 -14.895 7.819 1.00 93.38 110 CYS A C 1
ATOM 826 O O . CYS A 1 110 ? 2.911 -15.076 6.820 1.00 93.38 110 CYS A O 1
ATOM 828 N N . THR A 1 111 ? 2.175 -13.722 8.458 1.00 92.31 111 THR A N 1
ATOM 829 C CA . THR A 1 111 ? 2.973 -12.551 8.060 1.00 92.31 111 THR A CA 1
ATOM 830 C C . THR A 1 111 ? 4.468 -12.825 8.183 1.00 92.31 111 THR A C 1
ATOM 832 O O . THR A 1 111 ? 5.224 -12.476 7.281 1.00 92.31 111 THR A O 1
ATOM 835 N N . ALA A 1 112 ? 4.901 -13.487 9.258 1.00 95.38 112 ALA A N 1
ATOM 836 C CA . ALA A 1 112 ? 6.299 -13.850 9.452 1.00 95.38 112 ALA A CA 1
ATOM 837 C C . ALA A 1 112 ? 6.789 -14.814 8.360 1.00 95.38 112 ALA A C 1
ATOM 839 O O . ALA A 1 112 ? 7.826 -14.568 7.753 1.00 95.38 112 ALA A O 1
ATOM 840 N N . VAL A 1 113 ? 6.015 -15.859 8.047 1.00 93.75 113 VAL A N 1
ATOM 841 C CA . VAL A 1 113 ? 6.344 -16.800 6.961 1.00 93.75 113 VAL A CA 1
ATOM 842 C C . VAL A 1 113 ? 6.412 -16.082 5.611 1.00 93.75 113 VAL A C 1
ATOM 844 O O . VAL A 1 113 ? 7.360 -16.278 4.855 1.00 93.75 113 VAL A O 1
ATOM 847 N N . TRP A 1 114 ? 5.448 -15.203 5.320 1.00 89.19 114 TRP A N 1
ATOM 848 C CA . TRP A 1 114 ? 5.455 -14.391 4.103 1.00 89.19 114 TRP A CA 1
ATOM 849 C C . TRP A 1 114 ? 6.686 -13.476 4.014 1.00 89.19 114 TRP A C 1
ATOM 851 O O . TRP A 1 114 ? 7.287 -13.368 2.944 1.00 89.19 114 TRP A O 1
ATOM 861 N N . ALA A 1 115 ? 7.077 -12.844 5.124 1.00 89.06 115 ALA A N 1
ATOM 862 C CA . ALA A 1 115 ? 8.242 -11.969 5.185 1.00 89.06 115 ALA A CA 1
ATOM 863 C C . ALA A 1 115 ? 9.543 -12.751 4.965 1.00 89.06 115 ALA A C 1
ATOM 865 O O . ALA A 1 115 ? 10.394 -12.309 4.197 1.00 89.06 115 ALA A O 1
ATOM 866 N N . LEU A 1 116 ? 9.672 -13.935 5.573 1.00 90.88 116 LEU A N 1
ATOM 867 C CA . LEU A 1 116 ? 10.813 -14.830 5.363 1.00 90.88 116 LEU A CA 1
ATOM 868 C C . LEU A 1 116 ? 10.933 -15.265 3.899 1.00 90.88 116 LEU A C 1
ATOM 870 O O . LEU A 1 116 ? 12.023 -15.233 3.338 1.00 90.88 116 LEU A O 1
ATOM 874 N N . ASP A 1 117 ? 9.819 -15.608 3.254 1.00 85.38 117 ASP A N 1
ATOM 875 C CA . ASP A 1 117 ? 9.803 -15.965 1.834 1.00 85.38 117 ASP A CA 1
ATOM 876 C C . ASP A 1 117 ? 10.172 -14.775 0.918 1.00 85.38 117 ASP A C 1
ATOM 878 O O . ASP A 1 117 ? 10.858 -14.933 -0.097 1.00 85.38 117 ASP A O 1
ATOM 882 N N . GLY A 1 118 ? 9.778 -13.557 1.306 1.00 80.62 118 GLY A N 1
ATOM 883 C CA . GLY A 1 118 ? 10.228 -12.320 0.666 1.00 80.62 118 GLY A CA 1
ATOM 884 C C . GLY A 1 118 ? 11.739 -12.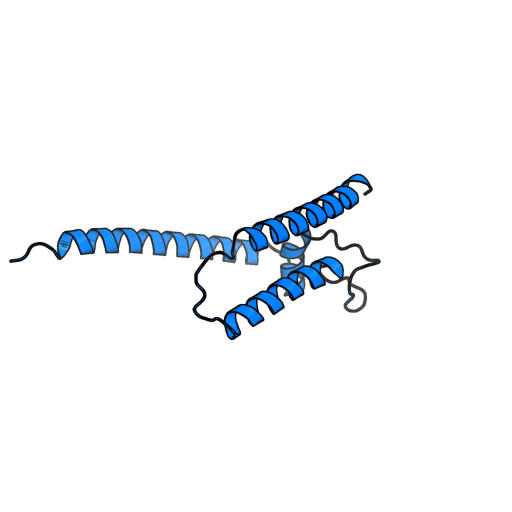110 0.799 1.00 80.62 118 GLY A C 1
ATOM 885 O O . GLY A 1 118 ? 12.410 -11.889 -0.205 1.00 80.62 118 GLY A O 1
ATOM 886 N N . LEU A 1 119 ? 12.283 -12.242 2.013 1.00 84.06 119 LEU A N 1
ATOM 887 C CA . LEU A 1 119 ? 13.721 -12.129 2.284 1.00 84.06 119 LEU A CA 1
ATOM 888 C C . LEU A 1 119 ? 14.536 -13.187 1.536 1.00 84.06 119 LEU A C 1
ATOM 890 O O . LEU A 1 119 ? 15.574 -12.855 0.974 1.00 84.06 119 LEU A O 1
ATOM 894 N N . ASN A 1 120 ? 14.048 -14.428 1.470 1.00 84.06 120 ASN A N 1
ATOM 895 C CA . ASN A 1 120 ? 14.687 -15.489 0.696 1.00 84.06 120 ASN A CA 1
ATOM 896 C C . ASN A 1 120 ? 14.789 -15.103 -0.787 1.00 84.06 120 ASN A C 1
ATOM 898 O O . ASN A 1 120 ? 15.842 -15.259 -1.390 1.00 84.06 120 ASN A O 1
ATOM 902 N N . SER A 1 121 ? 13.731 -14.501 -1.342 1.00 70.81 121 SER A N 1
ATOM 903 C CA . SER A 1 121 ? 13.741 -14.004 -2.723 1.00 70.81 121 SER A CA 1
ATOM 904 C C . SER A 1 121 ? 14.719 -12.842 -2.947 1.00 70.81 121 SER A C 1
ATOM 906 O O . SER A 1 121 ? 15.185 -12.687 -4.067 1.00 70.81 121 SER A O 1
ATOM 908 N N . PHE A 1 122 ? 15.017 -12.027 -1.926 1.00 70.50 122 PHE A N 1
ATOM 909 C CA . PHE A 1 122 ? 16.029 -10.963 -2.009 1.00 70.50 122 PHE A CA 1
ATOM 910 C C . PHE A 1 122 ? 17.457 -11.488 -1.841 1.00 70.50 122 PHE A C 1
ATOM 912 O O . PHE A 1 122 ? 18.370 -10.961 -2.461 1.00 70.50 122 PHE A O 1
ATOM 919 N N . ALA A 1 123 ? 17.659 -12.502 -0.999 1.00 76.25 123 ALA A N 1
ATOM 920 C CA . ALA A 1 123 ? 18.977 -13.077 -0.741 1.00 76.25 123 ALA A CA 1
ATOM 921 C C . ALA A 1 123 ? 19.492 -13.943 -1.903 1.00 76.25 123 ALA A C 1
ATOM 923 O O . ALA A 1 123 ? 20.698 -14.134 -2.029 1.00 76.25 123 ALA A O 1
ATOM 924 N N . THR A 1 124 ? 18.591 -14.475 -2.734 1.00 65.19 124 THR A N 1
ATOM 925 C CA . THR A 1 124 ? 18.924 -15.272 -3.927 1.00 65.19 124 THR A CA 1
ATOM 926 C C . THR A 1 124 ? 18.777 -14.499 -5.244 1.00 65.19 124 THR A C 1
ATOM 928 O O . THR A 1 124 ? 18.804 -15.128 -6.301 1.00 65.19 124 THR A O 1
ATOM 931 N N . ALA A 1 125 ? 18.529 -13.186 -5.183 1.00 56.53 125 ALA A N 1
ATOM 932 C CA . ALA A 1 125 ? 18.428 -12.302 -6.348 1.00 56.53 125 ALA A CA 1
ATOM 933 C C . ALA A 1 125 ? 19.798 -11.776 -6.792 1.00 56.53 125 ALA A C 1
ATOM 935 O O . ALA A 1 125 ? 20.676 -11.596 -5.918 1.00 56.53 125 ALA A O 1
#

Nearest PDB structures (foldseek):
  7d3u-assembly1_C  TM=2.451E-01  e=4.202E+00  Dietzia sp. DQ12-45-1b
  7czb-assembly1_D  TM=2.647E-01  e=7.037E+00  Homo sapiens
  8cbp-assembly1_B  TM=2.281E-01  e=4.202E+00  Listeria monocytogenes

Foldseek 3Di:
DDDPPPVVVVVVVVVVVVVVVVVVVVVVVVVVCQVPFDDDPQSVLLVVLVVPAPQDPVQFDDDPPDGGSHGPVVVVVVVVVVVVVVVCCVVPVPPDDDDPPVVVVVVVVVVVVVVVVVVVVVVV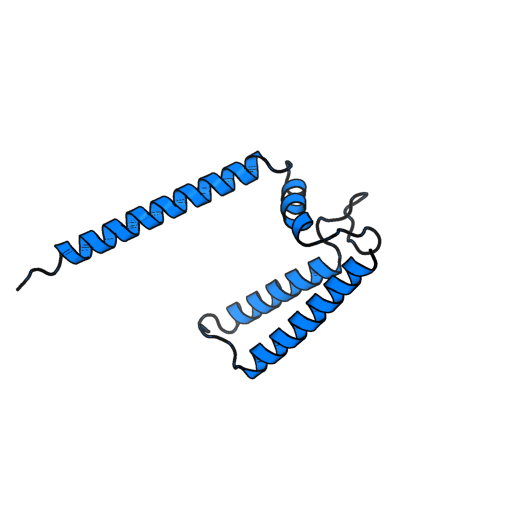D

Solvent-accessible surface area (backbone atoms only — not comparable to full-atom values): 7254 Å² total; per-residue (Å²): 140,86,85,73,66,63,68,57,47,53,55,52,49,55,51,48,52,52,52,50,51,52,51,52,51,53,50,51,54,50,52,48,49,65,68,74,42,54,71,65,78,62,32,46,43,34,71,58,22,62,83,81,32,88,47,53,66,98,54,32,46,63,66,80,97,39,66,41,46,42,17,49,67,59,46,50,54,54,48,50,52,50,52,52,50,50,53,46,46,72,76,42,76,80,73,83,74,82,74,60,68,69,57,52,51,51,52,48,51,53,50,49,54,53,50,51,55,51,49,52,57,59,73,75,100

Mean predicted aligned error: 8.81 Å

Sequence (125 aa):
MTDLPETQNRARSAGRGWQIGIGVVALALTGLWLALTPGGLLGKADAIGYAVCHRIDLRSFHLGERALPLCARCTGMYLGALVSGFYYQLRRPRAAGYPPRAILMALGLCTAVWALDGLNSFATA